Protein AF-A0A1M2V0T8-F1 (afdb_monomer_lite)

Foldseek 3Di:
DADDDPDPVSVVVQCVVFQVFAPLAPQDPVVRDDHHNPQVVQSVVDDSPDPSNDPQFDDDVPDDTGRNRGDGPPDDPPDPDDPPCVVVPDD

Organism: Marinobacter nauticus (NCBI:txid2743)

Sequence (91 aa):
MKYRPSNGTEGAIFQERFCENCAHDDYDLEAGTGKSCDILMRTMLHGVDDPEYPKEWQQEPGEQPRCTAFLSHDAEPMKPKCPNTIDLFEG

Structure (mmCIF, N/CA/C/O backbone):
data_AF-A0A1M2V0T8-F1
#
_entry.id   AF-A0A1M2V0T8-F1
#
loop_
_atom_site.group_PDB
_atom_site.id
_atom_site.type_symbol
_atom_site.label_atom_id
_atom_site.label_alt_id
_atom_site.label_comp_id
_atom_site.label_asym_id
_atom_site.label_entity_id
_atom_site.label_seq_id
_atom_site.pdbx_PDB_ins_code
_atom_site.Cartn_x
_atom_site.Cartn_y
_atom_site.Cartn_z
_atom_site.occupancy
_atom_site.B_iso_or_equiv
_atom_site.auth_seq_id
_atom_site.auth_comp_id
_atom_site.auth_asym_id
_atom_site.auth_atom_id
_atom_site.pdbx_PDB_model_num
ATOM 1 N N . MET A 1 1 ? -5.749 -8.162 11.060 1.00 93.62 1 MET A N 1
ATOM 2 C CA . MET A 1 1 ? -6.770 -8.009 9.970 1.00 93.62 1 MET A CA 1
ATOM 3 C C . MET A 1 1 ? -6.229 -7.177 8.804 1.00 93.62 1 MET A C 1
ATOM 5 O O . MET A 1 1 ? -5.242 -6.489 9.027 1.00 93.62 1 MET A O 1
ATOM 9 N N . LYS A 1 2 ? -6.835 -7.213 7.594 1.00 96.69 2 LYS A N 1
ATOM 10 C CA . LYS A 1 2 ? -6.429 -6.331 6.472 1.00 96.69 2 LYS A CA 1
ATOM 11 C C . LYS A 1 2 ? -6.515 -4.867 6.913 1.00 96.69 2 LYS A C 1
ATOM 13 O O . LYS A 1 2 ? -7.545 -4.447 7.438 1.00 96.69 2 LYS A O 1
ATOM 18 N N . TYR A 1 3 ? -5.439 -4.119 6.718 1.00 97.25 3 TYR A N 1
ATOM 19 C CA . TYR A 1 3 ? -5.337 -2.723 7.116 1.00 97.25 3 TYR A CA 1
ATOM 20 C C . TYR A 1 3 ? -5.655 -1.795 5.944 1.00 97.25 3 TYR A C 1
ATOM 22 O O . TYR A 1 3 ? -5.118 -1.954 4.845 1.00 97.25 3 TYR A O 1
ATOM 30 N N . ARG A 1 4 ? -6.506 -0.801 6.203 1.00 96.81 4 ARG A N 1
ATOM 31 C CA . ARG A 1 4 ? -6.769 0.339 5.324 1.00 96.81 4 ARG A CA 1
ATOM 32 C C . ARG A 1 4 ? -6.604 1.614 6.156 1.00 96.81 4 ARG A C 1
ATOM 34 O O . ARG A 1 4 ? -7.281 1.716 7.178 1.00 96.81 4 ARG A O 1
ATOM 41 N N . PRO A 1 5 ? -5.779 2.581 5.724 1.00 96.94 5 PRO A N 1
ATOM 42 C CA . PRO A 1 5 ? -5.665 3.857 6.416 1.00 96.94 5 PRO A CA 1
ATOM 43 C C . PRO A 1 5 ? -7.012 4.578 6.504 1.00 96.94 5 PRO A C 1
ATOM 45 O O . PRO A 1 5 ? -7.792 4.588 5.546 1.00 96.94 5 PRO A O 1
ATOM 48 N N . SER A 1 6 ? -7.271 5.225 7.635 1.00 95.69 6 SER A N 1
ATOM 49 C CA . SER A 1 6 ? -8.520 5.954 7.885 1.00 95.69 6 SER A CA 1
ATOM 50 C C . SER A 1 6 ? -8.589 7.264 7.098 1.00 95.69 6 SER A C 1
ATOM 52 O O . SER A 1 6 ? -9.672 7.791 6.849 1.00 95.69 6 SER A O 1
ATOM 54 N N . ASN A 1 7 ? -7.431 7.823 6.736 1.00 96.94 7 ASN A N 1
ATOM 55 C CA . ASN A 1 7 ? -7.299 9.061 5.973 1.00 96.94 7 ASN A CA 1
ATOM 56 C C . ASN A 1 7 ? -5.946 9.132 5.239 1.00 96.94 7 ASN A C 1
ATOM 58 O O . ASN A 1 7 ? -5.071 8.285 5.424 1.00 96.94 7 ASN A O 1
ATOM 62 N N . GLY A 1 8 ? -5.780 10.169 4.412 1.00 95.44 8 GLY A N 1
ATOM 63 C CA . GLY A 1 8 ? -4.570 10.369 3.612 1.00 95.44 8 GLY A CA 1
ATOM 64 C C . GLY A 1 8 ? -3.301 10.580 4.442 1.00 95.44 8 GLY A C 1
ATOM 65 O O . GLY A 1 8 ? -2.251 10.078 4.064 1.00 95.44 8 GLY A O 1
ATOM 66 N N . THR A 1 9 ? -3.388 11.258 5.590 1.00 97.62 9 THR A N 1
ATOM 67 C CA . THR A 1 9 ? -2.233 11.482 6.473 1.00 97.62 9 THR A CA 1
ATOM 68 C C . THR A 1 9 ? -1.741 10.178 7.089 1.00 97.62 9 THR A C 1
ATOM 70 O O . THR A 1 9 ? -0.548 9.900 7.061 1.00 97.62 9 THR A O 1
ATOM 73 N N . GLU A 1 10 ? -2.651 9.347 7.596 1.00 97.50 10 GLU A N 1
ATOM 74 C CA . GLU A 1 10 ? -2.312 8.017 8.112 1.00 97.50 10 GLU A CA 1
ATOM 75 C C . GLU A 1 10 ? -1.700 7.136 7.011 1.00 97.50 10 GLU A C 1
ATOM 77 O O . GLU A 1 10 ? -0.706 6.449 7.239 1.00 97.50 10 GLU A O 1
ATOM 82 N N . GLY A 1 11 ? -2.252 7.215 5.794 1.00 97.12 11 GLY A N 1
ATOM 83 C CA . GLY A 1 11 ? -1.727 6.502 4.634 1.00 97.12 11 GLY A CA 1
ATOM 84 C C . GLY A 1 11 ? -0.318 6.945 4.244 1.00 97.12 11 GLY A C 1
ATOM 85 O O . GLY A 1 11 ? 0.512 6.088 3.954 1.00 97.12 11 GLY A O 1
ATOM 86 N N . ALA A 1 12 ? -0.038 8.249 4.279 1.00 97.44 12 ALA A N 1
ATOM 87 C CA . ALA A 1 12 ? 1.289 8.795 4.005 1.00 97.44 12 ALA A CA 1
ATOM 88 C C . ALA A 1 12 ? 2.309 8.337 5.056 1.00 97.44 12 ALA A C 1
ATOM 90 O O . ALA A 1 12 ? 3.347 7.804 4.691 1.00 97.44 12 ALA A O 1
ATOM 91 N N . ILE A 1 13 ? 1.972 8.425 6.348 1.00 97.19 13 ILE A N 1
ATOM 92 C CA . ILE A 1 13 ? 2.845 7.962 7.443 1.00 97.19 13 ILE A CA 1
ATOM 93 C C . ILE A 1 13 ? 3.173 6.469 7.298 1.00 97.19 13 ILE A C 1
ATOM 95 O O . ILE A 1 13 ? 4.302 6.039 7.533 1.00 97.19 13 ILE A O 1
ATOM 99 N N . PHE A 1 14 ? 2.185 5.654 6.918 1.00 97.50 14 PHE A N 1
ATOM 100 C CA . PHE A 1 14 ? 2.410 4.232 6.684 1.00 97.50 14 PHE A CA 1
ATOM 101 C C . PHE A 1 14 ? 3.340 3.988 5.484 1.00 97.50 14 PHE A C 1
ATOM 103 O O . PHE A 1 14 ? 4.245 3.156 5.567 1.00 97.50 14 PHE A O 1
ATOM 110 N N . GLN A 1 15 ? 3.124 4.700 4.376 1.00 97.06 15 GLN A N 1
ATOM 111 C CA . GLN A 1 15 ? 3.936 4.567 3.165 1.00 97.06 15 GLN A CA 1
ATOM 112 C C . GLN A 1 15 ? 5.376 5.046 3.383 1.00 97.06 15 GLN A C 1
ATOM 114 O O . GLN A 1 15 ? 6.289 4.309 3.025 1.00 97.06 15 GLN A O 1
ATOM 119 N N . GLU A 1 16 ? 5.582 6.175 4.061 1.00 95.94 16 GLU A N 1
ATOM 120 C CA . GLU A 1 16 ? 6.902 6.689 4.459 1.00 95.94 16 GLU A CA 1
ATOM 121 C C . GLU A 1 16 ? 7.673 5.654 5.290 1.00 95.94 16 GLU A C 1
ATOM 123 O O . GLU A 1 16 ? 8.832 5.325 5.021 1.00 95.94 16 GLU A O 1
ATOM 128 N N . ARG A 1 17 ? 6.999 5.049 6.274 1.00 95.31 17 ARG A N 1
ATOM 129 C CA . ARG A 1 17 ? 7.616 4.057 7.161 1.00 95.31 17 ARG A CA 1
ATOM 130 C C . ARG A 1 17 ? 7.994 2.751 6.460 1.00 95.31 17 ARG A C 1
ATOM 132 O O . ARG A 1 17 ? 8.924 2.080 6.908 1.00 95.31 17 ARG A O 1
ATOM 139 N N . PHE A 1 18 ? 7.246 2.350 5.435 1.00 96.38 18 PHE A N 1
ATOM 140 C CA . PHE A 1 18 ? 7.397 1.041 4.801 1.00 96.38 18 PHE A CA 1
ATOM 141 C C . PHE A 1 18 ? 7.702 1.148 3.310 1.00 96.38 18 PHE A C 1
ATOM 143 O O . PHE A 1 18 ? 8.793 0.789 2.886 1.00 96.38 18 PHE A O 1
ATOM 150 N N . CYS A 1 19 ? 6.742 1.592 2.504 1.00 95.62 19 CYS A N 1
ATOM 151 C CA . CYS A 1 19 ? 6.809 1.529 1.046 1.00 95.62 19 CYS A CA 1
ATOM 152 C C . CYS A 1 19 ? 7.974 2.331 0.455 1.00 95.62 1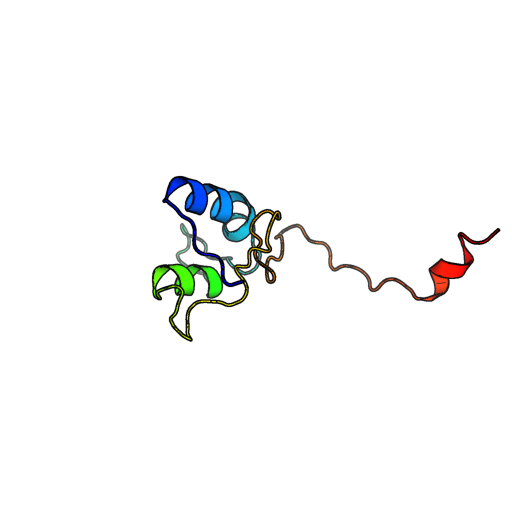9 CYS A C 1
ATOM 154 O O . CYS A 1 19 ? 8.684 1.790 -0.384 1.00 95.62 19 CYS A O 1
ATOM 156 N N . GLU A 1 20 ? 8.220 3.549 0.941 1.00 93.56 20 GLU A N 1
ATOM 157 C CA . GLU A 1 20 ? 9.298 4.422 0.442 1.00 93.56 20 GLU A CA 1
ATOM 158 C C . GLU A 1 20 ? 10.701 3.852 0.686 1.00 93.56 20 GLU A C 1
ATOM 160 O O . GLU A 1 20 ? 11.654 4.210 0.004 1.00 93.56 20 GLU A O 1
ATOM 165 N N . ASN A 1 21 ? 10.829 2.928 1.640 1.00 91.94 21 ASN A N 1
ATOM 166 C CA . ASN A 1 21 ? 12.094 2.301 2.011 1.00 91.94 21 ASN A CA 1
ATOM 167 C C . ASN A 1 21 ? 12.129 0.802 1.671 1.00 91.94 21 ASN A C 1
ATOM 169 O O . ASN A 1 21 ? 13.017 0.082 2.139 1.00 91.94 21 ASN A O 1
ATOM 173 N N . CYS A 1 22 ? 11.173 0.303 0.882 1.00 94.81 22 CYS A N 1
ATOM 174 C CA . CYS A 1 22 ? 11.034 -1.123 0.616 1.00 94.81 22 CYS A CA 1
ATOM 175 C C . CYS A 1 22 ? 11.796 -1.559 -0.637 1.00 94.81 22 CYS A C 1
ATOM 177 O O . CYS A 1 22 ? 11.516 -1.070 -1.719 1.00 94.81 22 CYS A O 1
ATOM 179 N N . ALA A 1 23 ? 12.631 -2.591 -0.524 1.00 93.81 23 ALA A N 1
ATOM 180 C CA . ALA A 1 23 ? 13.368 -3.202 -1.634 1.00 93.81 23 ALA A CA 1
ATOM 181 C C . ALA A 1 23 ? 12.485 -3.847 -2.725 1.00 93.81 23 ALA A C 1
ATOM 183 O O . ALA A 1 23 ? 12.992 -4.341 -3.728 1.00 93.81 23 ALA A O 1
ATOM 184 N N . HIS A 1 24 ? 11.166 -3.907 -2.518 1.00 93.62 24 HIS A N 1
ATOM 185 C CA . HIS A 1 24 ? 10.207 -4.287 -3.557 1.00 93.62 24 HIS A CA 1
ATOM 186 C C . HIS A 1 24 ? 9.833 -3.126 -4.490 1.00 93.62 24 HIS A C 1
ATOM 188 O O . HIS A 1 24 ? 9.154 -3.376 -5.485 1.00 93.62 24 HIS A O 1
ATOM 194 N N . ASP A 1 25 ? 10.234 -1.898 -4.161 1.00 93.56 25 ASP A N 1
ATOM 195 C CA . ASP A 1 25 ? 10.066 -0.702 -4.981 1.00 93.56 25 ASP A CA 1
ATOM 196 C C . ASP A 1 25 ? 11.449 -0.164 -5.379 1.00 93.56 25 ASP A C 1
ATOM 198 O O . ASP A 1 25 ? 12.115 0.509 -4.595 1.00 93.56 25 ASP A O 1
ATOM 202 N N . ASP A 1 26 ? 11.905 -0.526 -6.579 1.00 92.25 26 ASP A N 1
ATOM 203 C CA . ASP A 1 26 ? 13.195 -0.119 -7.155 1.00 92.25 26 ASP A CA 1
ATOM 204 C C . ASP A 1 26 ? 13.012 0.763 -8.403 1.00 92.25 26 ASP A C 1
ATOM 206 O O . ASP A 1 26 ? 13.900 0.857 -9.254 1.00 92.25 26 ASP A O 1
ATOM 210 N N . TYR A 1 27 ? 11.840 1.391 -8.542 1.00 91.94 27 TYR A N 1
ATOM 211 C CA . TYR A 1 27 ? 11.535 2.245 -9.682 1.00 91.94 27 TYR A CA 1
ATOM 212 C C . TYR A 1 27 ? 12.312 3.569 -9.627 1.00 91.94 27 TYR A C 1
ATOM 214 O O . TYR A 1 27 ? 12.122 4.396 -8.737 1.00 91.94 27 TYR A O 1
ATOM 222 N N . 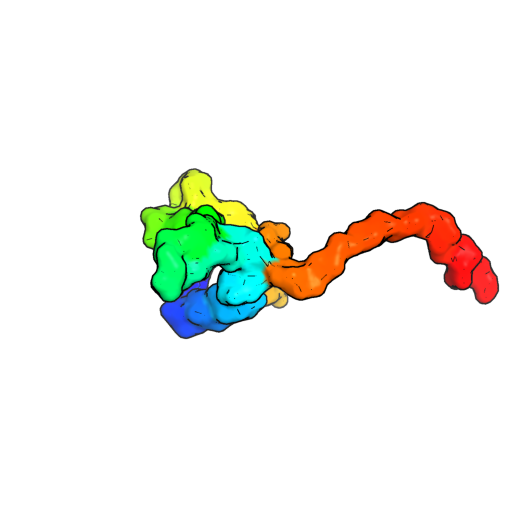ASP A 1 28 ? 13.145 3.800 -10.636 1.00 91.19 28 ASP A N 1
ATOM 223 C CA . ASP A 1 28 ? 13.874 5.044 -10.853 1.00 91.19 28 ASP A CA 1
ATOM 224 C C . ASP A 1 28 ? 13.016 6.014 -11.683 1.00 91.19 28 ASP A C 1
ATOM 226 O O . ASP A 1 28 ? 12.698 5.760 -12.851 1.00 91.19 28 ASP A O 1
ATOM 230 N N . LEU A 1 29 ? 12.645 7.146 -11.075 1.00 89.06 29 LEU A N 1
ATOM 231 C CA . LEU A 1 29 ? 11.834 8.190 -11.705 1.00 89.06 29 LEU A CA 1
ATOM 232 C C . LEU A 1 29 ? 12.573 8.947 -12.818 1.00 89.06 29 LEU A C 1
ATOM 234 O O . LEU A 1 29 ? 11.926 9.383 -13.771 1.00 89.06 29 LEU A O 1
ATOM 238 N N . GLU A 1 30 ? 13.891 9.123 -12.708 1.00 93.00 30 GLU A N 1
ATOM 239 C CA . GLU A 1 30 ? 14.691 9.854 -13.698 1.00 93.00 30 GLU A CA 1
ATOM 240 C C . GLU A 1 30 ? 14.974 8.983 -14.923 1.00 93.00 30 GLU A C 1
ATOM 242 O O . GLU A 1 30 ? 14.840 9.442 -16.061 1.00 93.00 30 GLU A O 1
ATOM 247 N N . ALA A 1 31 ? 15.328 7.716 -14.698 1.00 93.69 31 ALA A N 1
ATOM 248 C CA . ALA A 1 31 ? 15.571 6.752 -15.767 1.00 93.69 31 ALA A CA 1
ATOM 249 C C . ALA A 1 31 ? 14.271 6.191 -16.371 1.00 93.69 31 ALA A C 1
ATOM 251 O O . ALA A 1 31 ? 14.274 5.731 -17.515 1.00 93.69 31 ALA A O 1
ATOM 252 N N . GLY A 1 32 ? 13.162 6.220 -15.623 1.00 93.00 32 GLY A N 1
ATOM 253 C CA . GLY A 1 32 ? 11.886 5.625 -16.025 1.00 93.00 32 GLY A CA 1
ATOM 254 C C . GLY A 1 32 ? 11.941 4.097 -16.103 1.00 93.00 32 GLY A C 1
ATOM 255 O O . GLY A 1 32 ? 11.300 3.492 -16.965 1.00 93.00 32 GLY A O 1
ATOM 256 N N . THR A 1 33 ? 12.755 3.467 -15.254 1.00 94.81 33 THR A N 1
ATOM 257 C CA . THR A 1 33 ? 13.017 2.020 -15.272 1.00 94.81 33 THR A CA 1
ATOM 258 C C . THR A 1 33 ? 12.988 1.434 -13.868 1.00 94.81 33 THR A C 1
ATOM 260 O O . THR A 1 33 ? 13.240 2.145 -12.908 1.00 94.81 33 THR A O 1
ATOM 263 N N . GLY A 1 34 ? 12.750 0.129 -13.752 1.00 92.06 34 GLY A N 1
ATOM 264 C CA . GLY A 1 34 ? 12.645 -0.571 -12.468 1.00 92.06 34 GLY A CA 1
ATOM 265 C C . GLY A 1 34 ? 11.243 -1.133 -12.265 1.00 92.06 34 GLY A C 1
ATOM 266 O O . GLY A 1 34 ? 10.480 -1.287 -13.227 1.00 92.06 34 GLY A O 1
ATOM 267 N N . LYS A 1 35 ? 10.907 -1.480 -11.028 1.00 93.50 35 LYS A N 1
ATOM 268 C CA . LYS A 1 35 ? 9.640 -2.088 -10.627 1.00 93.50 35 LYS A CA 1
ATOM 269 C C . LYS A 1 35 ? 9.090 -1.364 -9.409 1.00 93.50 35 LYS A C 1
ATOM 271 O O . LYS A 1 35 ? 9.772 -1.189 -8.410 1.00 93.50 35 LY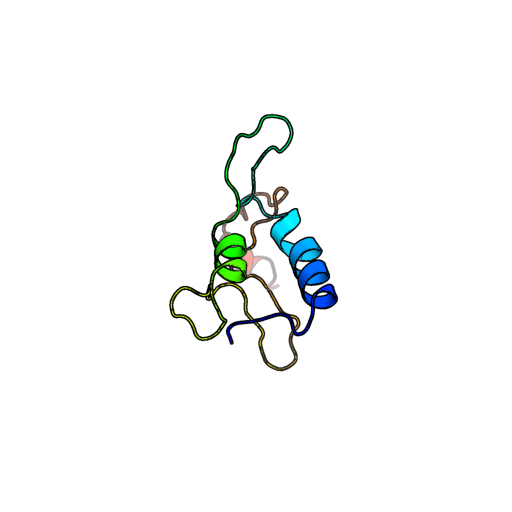S A O 1
ATOM 276 N N . SER A 1 36 ? 7.813 -1.018 -9.480 1.00 94.00 36 SER A N 1
ATOM 277 C CA . SER A 1 36 ? 7.077 -0.547 -8.312 1.00 94.00 36 SER A CA 1
ATOM 278 C C . SER A 1 36 ? 6.593 -1.715 -7.461 1.00 94.00 36 SER A C 1
ATOM 280 O O . SER A 1 36 ? 6.346 -2.817 -7.967 1.00 94.00 36 SER A O 1
ATOM 282 N N . CYS A 1 37 ? 6.386 -1.463 -6.171 1.00 96.56 37 CYS A N 1
ATOM 283 C CA . CYS A 1 37 ? 5.863 -2.473 -5.262 1.00 96.56 37 CYS A CA 1
ATOM 284 C C . CYS A 1 37 ? 4.400 -2.830 -5.603 1.00 96.56 37 CYS A C 1
ATOM 286 O O . CYS A 1 37 ? 3.484 -2.026 -5.415 1.00 96.56 37 CYS A O 1
ATOM 288 N N . ASP A 1 38 ? 4.162 -4.068 -6.053 1.00 97.25 38 ASP A N 1
ATOM 289 C CA . ASP A 1 38 ? 2.823 -4.570 -6.425 1.00 97.25 38 ASP A CA 1
ATOM 290 C C . ASP A 1 38 ? 1.812 -4.470 -5.271 1.00 97.25 38 ASP A C 1
ATOM 292 O O . ASP A 1 38 ? 0.648 -4.119 -5.468 1.00 97.25 38 ASP A O 1
ATOM 296 N N . ILE A 1 39 ? 2.271 -4.701 -4.037 1.00 97.94 39 ILE A N 1
ATOM 297 C CA . ILE A 1 39 ? 1.433 -4.596 -2.838 1.00 97.94 39 ILE A CA 1
ATOM 298 C C . ILE A 1 39 ? 0.891 -3.172 -2.704 1.00 97.94 39 ILE A C 1
ATOM 300 O O . ILE A 1 39 ? -0.315 -3.001 -2.533 1.00 97.94 39 ILE A O 1
ATOM 304 N N . LEU A 1 40 ? 1.755 -2.154 -2.813 1.00 97.12 40 LEU A N 1
ATOM 305 C CA . LEU A 1 40 ? 1.330 -0.755 -2.745 1.00 97.12 40 LEU A CA 1
ATOM 306 C C . LEU A 1 40 ? 0.326 -0.449 -3.861 1.00 97.12 40 LEU A C 1
ATOM 308 O O . LEU A 1 40 ? -0.747 0.090 -3.585 1.00 97.12 40 LEU A O 1
ATOM 312 N N . MET A 1 41 ? 0.621 -0.856 -5.096 1.00 96.50 41 MET A N 1
ATOM 313 C CA . MET A 1 41 ? -0.267 -0.620 -6.239 1.00 96.50 41 MET A CA 1
ATOM 314 C C . MET A 1 41 ? -1.660 -1.215 -6.046 1.00 96.50 41 MET A C 1
ATOM 316 O O . MET A 1 41 ? -2.663 -0.541 -6.293 1.00 96.50 41 MET A O 1
ATOM 320 N N . ARG A 1 42 ? -1.752 -2.428 -5.504 1.00 98.06 42 ARG A N 1
ATOM 321 C CA . ARG A 1 42 ? -3.042 -3.078 -5.246 1.00 98.06 42 ARG A CA 1
ATOM 322 C C . ARG A 1 42 ? -3.867 -2.387 -4.159 1.00 98.06 42 ARG A C 1
ATOM 324 O O . ARG A 1 42 ? -5.092 -2.410 -4.250 1.00 98.06 42 ARG A O 1
ATOM 331 N N . THR A 1 43 ? -3.248 -1.715 -3.183 1.00 96.69 43 THR A N 1
ATOM 332 C CA . THR A 1 43 ? -4.002 -0.886 -2.212 1.00 96.69 43 THR A CA 1
ATOM 333 C C . THR A 1 43 ? -4.635 0.355 -2.836 1.00 96.69 43 THR A C 1
ATOM 335 O O . THR A 1 43 ? -5.634 0.853 -2.321 1.00 96.69 43 THR A O 1
ATOM 338 N N . MET A 1 44 ? -4.064 0.843 -3.942 1.00 94.56 44 MET A N 1
ATOM 339 C CA . MET A 1 44 ? -4.574 1.999 -4.681 1.00 94.56 44 MET A CA 1
ATOM 340 C C . MET A 1 44 ? -5.648 1.597 -5.698 1.00 94.56 44 MET A C 1
ATOM 342 O O . MET A 1 44 ? -6.515 2.405 -6.026 1.00 94.56 44 MET A O 1
ATOM 346 N N . LEU A 1 45 ? -5.590 0.356 -6.192 1.00 97.44 45 LEU A N 1
ATOM 347 C CA . LEU A 1 45 ? -6.500 -0.166 -7.211 1.00 97.44 45 LEU A CA 1
ATOM 348 C C . LEU A 1 45 ? -7.772 -0.800 -6.625 1.00 97.44 45 LEU A C 1
ATOM 350 O O . LEU A 1 45 ? -8.846 -0.661 -7.210 1.00 97.44 45 LEU A O 1
ATOM 354 N N . HIS A 1 46 ? -7.668 -1.477 -5.479 1.00 97.81 46 HIS A N 1
ATOM 355 C CA . HIS A 1 46 ? -8.755 -2.283 -4.917 1.00 97.81 46 HIS A CA 1
ATOM 356 C C . HIS A 1 46 ? -9.295 -1.724 -3.594 1.00 97.81 46 HIS A C 1
ATOM 358 O O . HIS A 1 46 ? -8.590 -1.072 -2.825 1.00 97.81 46 HIS A O 1
ATOM 364 N N . GLY A 1 47 ? -10.563 -2.014 -3.289 1.00 96.88 47 GLY A N 1
ATOM 365 C CA . GLY A 1 47 ? -11.150 -1.747 -1.969 1.00 96.88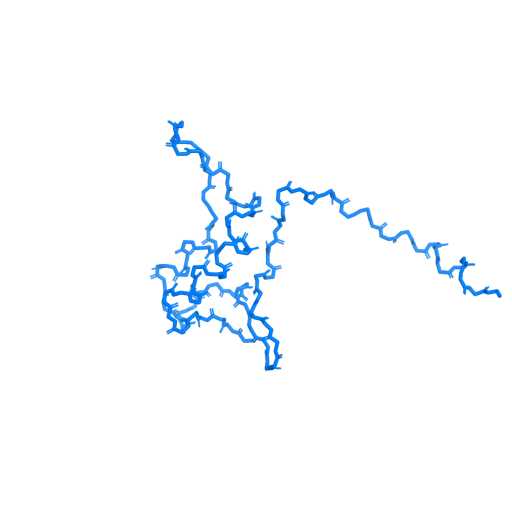 47 GLY A CA 1
ATOM 366 C C . GLY A 1 47 ? -10.773 -2.825 -0.947 1.00 96.88 47 GLY A C 1
ATOM 367 O O . GLY A 1 47 ? -10.531 -3.956 -1.328 1.00 96.88 47 GLY A O 1
ATOM 368 N N . VAL A 1 48 ? -10.765 -2.517 0.356 1.00 96.81 48 VAL A N 1
ATOM 369 C CA . VAL A 1 48 ? -10.282 -3.439 1.419 1.00 96.81 48 VAL A CA 1
ATOM 370 C C . VAL A 1 48 ? -10.951 -4.826 1.438 1.00 96.81 48 VAL A C 1
ATOM 372 O O . VAL A 1 48 ? -10.295 -5.824 1.752 1.00 96.81 48 VAL A O 1
ATOM 375 N N . ASP A 1 49 ? -12.228 -4.901 1.061 1.00 96.25 49 ASP A N 1
ATOM 376 C CA . ASP A 1 49 ? -13.005 -6.147 1.006 1.00 96.25 49 ASP A CA 1
ATOM 377 C C . ASP A 1 49 ? -12.799 -6.935 -0.298 1.00 96.25 49 ASP A C 1
ATOM 379 O O . ASP A 1 49 ? -13.243 -8.078 -0.414 1.00 96.25 49 ASP A O 1
ATOM 383 N N . ASP A 1 50 ? -12.107 -6.351 -1.277 1.00 97.94 50 ASP A N 1
ATOM 384 C CA . ASP A 1 50 ? -11.775 -7.006 -2.535 1.00 97.94 50 ASP A CA 1
ATOM 385 C C . ASP A 1 50 ? -10.792 -8.169 -2.277 1.00 97.94 50 ASP A C 1
ATOM 387 O O . ASP A 1 50 ? -9.825 -8.018 -1.508 1.00 97.94 50 ASP A O 1
ATOM 391 N N . PRO A 1 51 ? -10.997 -9.346 -2.899 1.00 96.75 51 PRO A N 1
ATOM 392 C CA . PRO A 1 51 ? -10.036 -10.446 -2.856 1.00 96.75 51 PRO A CA 1
ATOM 393 C C . PRO A 1 51 ? -8.620 -10.034 -3.276 1.00 96.75 51 PRO A C 1
ATOM 395 O O . PRO A 1 51 ? -7.646 -10.557 -2.726 1.00 96.75 51 PRO A O 1
ATOM 398 N N . GLU A 1 52 ? -8.500 -9.077 -4.197 1.00 97.50 52 GLU A N 1
ATOM 399 C CA . GLU A 1 52 ? -7.233 -8.551 -4.689 1.00 97.50 52 GLU A CA 1
ATOM 400 C C . GLU A 1 52 ? -6.639 -7.446 -3.806 1.00 97.50 52 GLU A C 1
ATOM 402 O O . GLU A 1 52 ? -5.481 -7.085 -4.010 1.00 97.50 52 GLU A O 1
ATOM 407 N N . TYR A 1 53 ? -7.322 -6.966 -2.764 1.00 97.88 53 TYR A N 1
ATOM 408 C CA . TYR A 1 53 ? -6.663 -6.107 -1.777 1.00 97.88 53 TYR A CA 1
ATOM 409 C C . TYR A 1 53 ? -5.621 -6.908 -0.986 1.00 97.88 53 TYR A C 1
ATOM 411 O O . TYR A 1 53 ? -5.959 -7.984 -0.465 1.00 97.88 53 TYR A O 1
ATOM 419 N N . PRO A 1 54 ? -4.377 -6.414 -0.859 1.00 97.50 54 PRO A N 1
ATOM 420 C CA . PRO A 1 54 ? -3.279 -7.185 -0.294 1.00 97.50 54 PRO A CA 1
ATOM 421 C C . PRO A 1 54 ? -3.541 -7.587 1.156 1.00 97.50 54 PRO A C 1
ATOM 423 O O . PRO A 1 54 ? -4.149 -6.863 1.948 1.00 97.50 54 PRO A O 1
ATOM 426 N N . LYS A 1 55 ? -3.056 -8.774 1.514 1.00 97.56 55 LYS A N 1
ATOM 427 C CA . LYS A 1 55 ? -3.171 -9.329 2.872 1.00 97.56 55 LYS A CA 1
ATOM 428 C C . LYS A 1 55 ? -1.997 -8.926 3.762 1.00 97.56 55 LYS A C 1
ATOM 430 O O . LYS A 1 55 ? -2.022 -9.211 4.955 1.00 97.56 55 LYS A O 1
ATOM 435 N N . GLU A 1 56 ? -0.959 -8.344 3.172 1.00 98.31 56 GLU A N 1
ATOM 436 C CA . GLU A 1 56 ? 0.314 -8.003 3.797 1.00 98.31 56 GLU A CA 1
ATOM 437 C C . GLU A 1 56 ? 0.209 -6.728 4.629 1.00 98.31 56 GLU A C 1
ATOM 439 O O . GLU A 1 56 ? 0.894 -6.599 5.640 1.00 98.31 56 GLU A O 1
ATOM 444 N N . TRP A 1 57 ? -0.668 -5.799 4.245 1.00 97.81 57 TRP A N 1
ATOM 445 C CA . TRP A 1 57 ? -1.023 -4.664 5.089 1.00 97.81 57 TRP A CA 1
ATOM 446 C C . TRP A 1 57 ? -1.952 -5.164 6.185 1.00 97.81 57 TRP A C 1
ATOM 448 O O . TRP A 1 57 ? -3.109 -5.505 5.929 1.00 97.81 57 TRP A O 1
ATOM 458 N N . GLN A 1 58 ? -1.429 -5.239 7.406 1.00 97.69 58 GLN A N 1
ATOM 459 C CA . GLN A 1 58 ? -2.124 -5.810 8.548 1.00 97.69 58 GLN A CA 1
ATOM 460 C C . GLN A 1 58 ? -2.134 -4.864 9.738 1.00 97.69 58 GLN A C 1
ATOM 462 O O . GLN A 1 58 ? -1.163 -4.159 9.999 1.00 97.69 58 GLN A O 1
ATOM 467 N N . GLN A 1 59 ? -3.220 -4.910 10.498 1.00 96.31 59 GLN A N 1
ATOM 468 C CA . GLN A 1 59 ? -3.321 -4.286 11.808 1.00 96.31 59 GLN A CA 1
ATOM 469 C C . GLN A 1 59 ? -3.932 -5.284 12.784 1.00 96.31 59 GLN A C 1
ATOM 471 O O . GLN A 1 59 ? -4.971 -5.879 12.491 1.00 96.31 59 GLN A O 1
ATOM 476 N N . GLU A 1 60 ? -3.286 -5.478 13.928 1.00 93.88 60 GLU A N 1
ATOM 477 C CA . GLU A 1 60 ? -3.835 -6.267 15.028 1.00 93.88 60 GLU A CA 1
ATOM 478 C C . GLU A 1 60 ? -4.426 -5.337 16.099 1.00 93.88 60 GLU A C 1
ATOM 480 O O . GLU A 1 60 ? -3.997 -4.183 16.217 1.00 93.88 60 GLU A O 1
ATOM 485 N N . PRO A 1 61 ? -5.437 -5.783 16.868 1.00 93.88 61 PRO A N 1
ATOM 486 C CA . PRO A 1 61 ? -6.046 -4.952 17.901 1.00 93.88 61 PRO A CA 1
ATOM 487 C C . PRO A 1 61 ? -5.010 -4.459 18.921 1.00 93.88 61 PRO A C 1
ATOM 489 O O . PRO A 1 61 ? -4.373 -5.253 19.604 1.00 93.88 61 PRO A O 1
ATOM 492 N N . GLY A 1 62 ? -4.863 -3.137 19.040 1.00 92.06 62 GLY A N 1
ATOM 493 C CA . GLY A 1 62 ? -3.903 -2.510 19.956 1.00 92.06 62 GLY A CA 1
ATOM 494 C C . GLY A 1 62 ? -2.470 -2.405 19.423 1.00 92.06 62 GLY A C 1
ATOM 495 O O . GLY A 1 62 ? -1.618 -1.839 20.106 1.00 92.06 62 GLY A O 1
ATOM 496 N N . GLU A 1 63 ? -2.200 -2.885 18.208 1.00 94.25 63 GLU A N 1
ATOM 497 C CA . GLU A 1 63 ? -0.899 -2.759 17.554 1.00 94.25 63 GLU A CA 1
ATOM 498 C C . GLU A 1 63 ? -0.904 -1.675 16.470 1.00 94.25 63 GLU A C 1
ATOM 500 O O . GLU A 1 63 ? -1.938 -1.307 15.900 1.00 94.25 63 GLU A O 1
ATOM 505 N N . GLN A 1 64 ? 0.289 -1.158 16.167 1.00 94.81 64 GLN A N 1
ATOM 506 C CA . GLN A 1 64 ? 0.474 -0.289 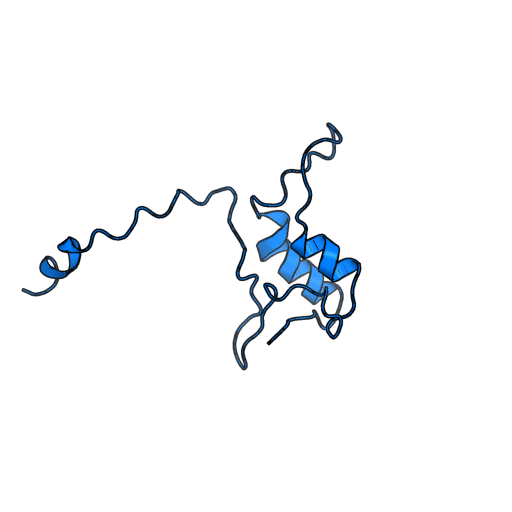15.010 1.00 94.81 64 GLN A CA 1
ATOM 507 C C . GLN A 1 64 ? 0.341 -1.111 13.720 1.00 94.81 64 GLN A C 1
ATOM 509 O O . GLN A 1 64 ? 0.788 -2.262 13.681 1.00 94.81 64 GLN A O 1
ATOM 514 N N . PRO A 1 65 ? -0.240 -0.540 12.653 1.00 97.38 65 PRO A N 1
ATOM 515 C CA . PRO A 1 65 ? -0.320 -1.221 11.373 1.00 97.38 65 PRO A CA 1
ATOM 516 C C . PRO A 1 65 ? 1.084 -1.512 10.826 1.00 97.38 65 PRO A C 1
ATOM 518 O O . PRO A 1 65 ? 2.022 -0.731 11.010 1.00 97.38 65 PRO A O 1
ATOM 521 N N . ARG A 1 66 ? 1.226 -2.641 10.129 1.00 97.38 66 ARG A N 1
ATOM 522 C CA . ARG A 1 66 ? 2.491 -3.096 9.538 1.00 97.38 66 ARG A CA 1
ATOM 523 C C . ARG A 1 66 ? 2.290 -3.707 8.157 1.00 97.38 66 ARG A C 1
ATOM 525 O O . ARG A 1 66 ? 1.249 -4.296 7.878 1.00 97.38 66 ARG A O 1
ATOM 532 N N . CYS A 1 67 ? 3.322 -3.630 7.321 1.00 97.81 67 CYS A N 1
ATOM 533 C CA . CYS A 1 67 ? 3.424 -4.441 6.112 1.00 97.81 67 CYS A CA 1
ATOM 534 C C . CYS A 1 67 ? 4.236 -5.707 6.422 1.00 97.81 67 CYS A C 1
ATOM 536 O O . CYS A 1 67 ? 5.418 -5.626 6.751 1.00 97.81 67 CYS A O 1
ATOM 538 N N . THR A 1 68 ? 3.627 -6.890 6.331 1.00 96.94 68 THR A N 1
ATOM 539 C CA . THR A 1 68 ? 4.301 -8.163 6.654 1.00 96.94 68 THR A CA 1
ATOM 540 C C . THR A 1 68 ? 5.311 -8.615 5.604 1.00 96.94 68 THR A C 1
ATOM 542 O O . THR A 1 68 ? 6.072 -9.539 5.865 1.00 96.94 68 THR A O 1
ATOM 545 N N . ALA A 1 69 ? 5.288 -7.997 4.424 1.00 96.94 69 ALA A N 1
ATOM 546 C CA . ALA A 1 69 ? 6.231 -8.234 3.335 1.00 96.94 69 ALA A CA 1
ATOM 547 C C . ALA A 1 69 ? 7.262 -7.103 3.199 1.00 96.94 69 ALA A C 1
ATOM 549 O O . ALA A 1 69 ? 7.978 -7.043 2.208 1.00 96.94 69 ALA A O 1
ATOM 550 N N . PHE A 1 70 ? 7.331 -6.184 4.168 1.00 96.50 70 PHE A N 1
ATOM 551 C CA . PHE A 1 70 ? 8.345 -5.141 4.148 1.00 96.50 70 PHE A CA 1
ATOM 552 C C . PHE A 1 70 ? 9.747 -5.751 4.225 1.00 96.50 70 PHE A C 1
ATOM 554 O O . PHE A 1 70 ? 10.079 -6.471 5.168 1.00 96.50 70 PHE A O 1
ATOM 561 N N . LEU A 1 71 ? 10.568 -5.400 3.242 1.00 94.50 71 LEU A N 1
ATOM 562 C CA . LEU A 1 71 ? 11.994 -5.672 3.199 1.00 94.50 71 LEU A CA 1
ATOM 563 C C . LEU A 1 71 ? 12.708 -4.331 3.051 1.00 94.50 71 LEU A C 1
ATOM 565 O O . LEU A 1 71 ? 12.509 -3.666 2.040 1.00 94.50 71 LEU A O 1
ATOM 569 N N . SER A 1 72 ? 13.492 -3.924 4.051 1.00 91.50 72 SER A N 1
ATOM 570 C CA . SER A 1 72 ? 14.284 -2.689 3.968 1.00 91.50 72 SER A CA 1
ATOM 571 C C . SER A 1 72 ? 15.373 -2.825 2.904 1.00 91.50 72 SER A C 1
ATOM 573 O O . SER A 1 72 ? 15.993 -3.886 2.811 1.00 91.50 72 SER A O 1
ATOM 575 N N . HIS A 1 73 ? 15.646 -1.752 2.158 1.00 81.31 73 HIS A N 1
ATOM 576 C CA . HIS A 1 73 ? 16.814 -1.665 1.269 1.00 81.31 73 HIS A CA 1
ATOM 577 C C . HIS A 1 73 ? 18.138 -1.959 1.993 1.00 81.31 73 HIS A C 1
ATOM 579 O O . HIS A 1 73 ? 19.034 -2.567 1.413 1.00 81.31 73 HIS A O 1
ATOM 585 N N . ASP A 1 74 ? 18.225 -1.603 3.276 1.00 76.44 74 ASP A N 1
ATOM 586 C CA . ASP A 1 74 ? 19.428 -1.777 4.099 1.00 76.44 74 ASP A CA 1
ATOM 587 C C . ASP A 1 74 ? 19.451 -3.103 4.876 1.00 76.44 74 ASP A C 1
ATOM 589 O O . ASP A 1 74 ? 20.339 -3.335 5.701 1.00 76.44 74 ASP A O 1
ATOM 593 N N . ALA A 1 75 ? 18.452 -3.973 4.692 1.00 63.94 75 ALA A N 1
ATOM 594 C CA . ALA A 1 75 ? 18.419 -5.240 5.408 1.00 63.94 75 ALA A CA 1
ATOM 595 C C . ALA A 1 75 ? 19.544 -6.158 4.907 1.00 63.94 75 ALA A C 1
ATOM 597 O O . ALA A 1 75 ? 19.423 -6.799 3.863 1.00 63.94 75 ALA A O 1
ATOM 598 N N . GLU A 1 76 ? 20.620 -6.289 5.690 1.00 58.03 76 GLU A N 1
ATOM 599 C CA . GLU A 1 76 ? 21.529 -7.423 5.532 1.00 58.03 76 GLU A CA 1
ATOM 600 C C . GLU A 1 76 ? 20.715 -8.725 5.636 1.00 58.03 76 GLU A C 1
ATOM 602 O O . GLU A 1 76 ? 19.836 -8.828 6.504 1.00 58.03 76 GLU A O 1
ATOM 607 N N . PRO A 1 77 ? 20.979 -9.740 4.789 1.00 55.72 77 PRO A N 1
ATOM 608 C CA . PRO A 1 77 ? 20.276 -11.008 4.884 1.00 55.72 77 PRO A CA 1
ATOM 609 C C . PRO A 1 77 ? 20.453 -11.546 6.303 1.00 55.72 77 PRO A C 1
ATOM 611 O O . PRO A 1 77 ? 21.579 -11.810 6.733 1.00 55.72 77 PRO A O 1
ATOM 614 N N . MET A 1 78 ? 19.345 -11.682 7.044 1.00 53.94 78 MET A N 1
ATOM 615 C CA . MET A 1 78 ? 19.360 -12.286 8.374 1.00 53.94 78 MET A CA 1
ATOM 616 C C . MET A 1 78 ? 20.037 -13.646 8.244 1.00 53.94 78 MET A C 1
ATOM 618 O O . MET A 1 78 ? 19.457 -14.590 7.702 1.00 53.94 78 MET A O 1
ATOM 622 N N . LYS A 1 79 ? 21.281 -13.748 8.726 1.00 54.72 79 LYS A N 1
ATOM 623 C CA . LYS A 1 79 ? 21.953 -15.037 8.836 1.00 54.72 79 LYS A CA 1
ATOM 624 C C . LYS A 1 79 ? 21.015 -15.937 9.642 1.00 54.72 79 LYS A C 1
ATOM 626 O O . LYS A 1 79 ? 20.561 -15.505 10.708 1.00 54.72 79 LYS A O 1
ATOM 631 N N . PRO A 1 80 ? 20.677 -17.142 9.151 1.00 67.00 80 PRO A N 1
ATOM 632 C CA . PRO A 1 80 ? 19.850 -18.057 9.918 1.00 67.00 80 PRO A CA 1
ATOM 633 C C . PRO A 1 80 ? 20.486 -18.215 11.298 1.00 67.00 80 PRO A C 1
ATOM 635 O O . PRO A 1 80 ? 21.694 -18.437 11.400 1.00 67.00 80 PRO A O 1
ATOM 638 N N . LYS A 1 81 ? 19.690 -18.020 12.357 1.00 59.53 81 LYS A N 1
ATOM 639 C CA . LYS A 1 81 ? 20.162 -18.185 13.734 1.00 59.53 81 LYS A CA 1
ATOM 640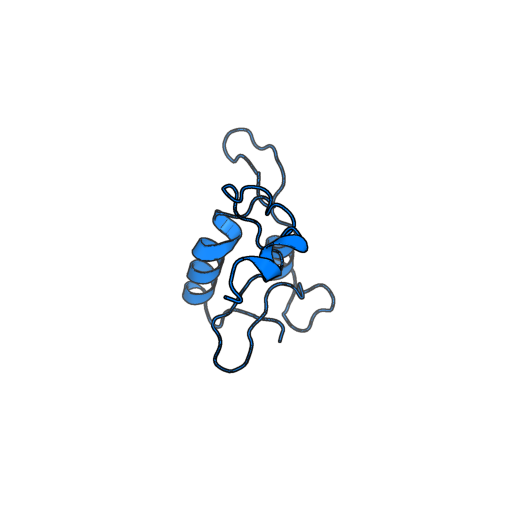 C C . LYS A 1 81 ? 20.723 -19.600 13.851 1.00 59.53 81 LYS A C 1
ATOM 642 O O . LYS A 1 81 ? 19.976 -20.567 13.723 1.00 59.53 81 LYS A O 1
ATOM 647 N N . CYS A 1 82 ? 22.039 -19.718 14.018 1.00 66.31 82 CYS A N 1
ATOM 648 C CA . CYS A 1 82 ? 22.690 -21.007 14.185 1.00 66.31 82 CYS A CA 1
ATOM 649 C C . CYS A 1 82 ? 22.070 -21.709 15.407 1.00 66.31 82 CYS A C 1
ATOM 651 O O . CYS A 1 82 ? 22.067 -21.118 16.485 1.00 66.31 82 CYS A O 1
ATOM 653 N N . PRO A 1 83 ? 21.576 -22.952 15.286 1.00 63.41 83 PRO A N 1
ATOM 654 C CA . PRO A 1 83 ? 20.914 -23.644 16.395 1.00 63.41 83 PRO A CA 1
ATOM 655 C C . PRO A 1 83 ? 21.831 -23.896 17.608 1.00 63.41 83 PRO A C 1
ATOM 657 O O . PRO A 1 83 ? 21.337 -24.127 18.704 1.00 63.41 83 PRO A O 1
ATOM 660 N N . ASN A 1 84 ? 23.153 -23.781 17.443 1.00 62.09 84 ASN A N 1
ATOM 661 C CA . ASN A 1 84 ? 24.151 -24.049 18.483 1.00 62.09 84 ASN A CA 1
ATOM 662 C C . ASN A 1 84 ? 24.448 -22.861 19.424 1.00 62.09 84 ASN A C 1
ATOM 664 O O . ASN A 1 84 ? 25.362 -22.957 20.235 1.00 62.09 84 ASN A O 1
ATOM 668 N N . THR A 1 85 ? 23.750 -21.720 19.325 1.00 61.84 85 THR A N 1
ATOM 669 C CA . THR A 1 85 ? 23.980 -20.578 20.243 1.00 61.84 85 THR A CA 1
ATOM 670 C C . THR A 1 85 ? 23.116 -20.611 21.507 1.00 61.84 85 THR A C 1
ATOM 672 O O . THR A 1 85 ? 23.261 -19.726 22.344 1.00 61.84 85 THR A O 1
ATOM 675 N N . ILE A 1 86 ? 22.216 -21.595 21.652 1.00 61.44 86 ILE A N 1
ATOM 676 C CA . ILE A 1 86 ? 21.423 -21.795 22.881 1.00 61.44 86 ILE A CA 1
ATOM 677 C C . ILE A 1 86 ? 22.330 -22.168 24.066 1.00 61.44 86 ILE A C 1
ATOM 679 O O . ILE A 1 86 ? 22.134 -21.648 25.158 1.00 61.44 86 ILE A O 1
ATOM 683 N N . ASP A 1 87 ? 23.389 -22.945 23.826 1.00 58.84 87 ASP A N 1
ATOM 684 C CA . ASP A 1 87 ? 24.312 -23.411 24.871 1.00 58.84 87 ASP A CA 1
ATOM 685 C C . ASP A 1 87 ? 25.267 -22.326 25.418 1.00 58.84 87 ASP A C 1
ATOM 687 O O . ASP A 1 87 ? 26.054 -22.604 26.318 1.00 58.84 87 ASP A O 1
ATOM 691 N N . LEU A 1 88 ? 25.245 -21.087 24.898 1.00 61.69 88 LEU A N 1
ATOM 692 C CA . LEU A 1 88 ? 26.124 -20.001 25.377 1.00 61.69 88 LEU A CA 1
ATOM 693 C C . LEU A 1 88 ? 25.522 -19.131 26.493 1.00 61.69 88 LEU A C 1
ATOM 695 O O . LEU A 1 88 ? 26.224 -18.265 27.013 1.00 61.69 88 LEU A O 1
ATOM 699 N N . PHE A 1 89 ? 24.250 -19.330 26.848 1.00 67.00 89 PHE A N 1
ATOM 700 C CA . PHE A 1 89 ? 23.545 -18.498 27.835 1.00 67.00 89 PHE A CA 1
ATOM 701 C C . PHE A 1 89 ? 22.926 -19.290 28.997 1.00 67.00 89 PHE A C 1
ATOM 703 O O . PHE A 1 89 ? 22.301 -18.686 29.866 1.00 67.00 89 PHE A O 1
ATOM 710 N N . GLU A 1 90 ? 23.132 -20.608 29.050 1.00 58.62 90 GLU A N 1
ATOM 711 C CA . GLU A 1 90 ? 22.855 -21.421 30.237 1.00 58.62 90 GLU A CA 1
ATOM 712 C C . GLU A 1 90 ? 24.180 -21.822 30.899 1.00 58.62 90 GLU A C 1
ATOM 714 O O . GLU A 1 90 ? 24.839 -22.785 30.507 1.00 58.62 90 GLU A O 1
ATOM 719 N N . GLY A 1 91 ? 24.575 -21.027 31.896 1.00 53.47 91 GLY A N 1
ATOM 720 C CA . GLY A 1 91 ? 25.714 -21.247 32.786 1.00 53.47 91 GLY A CA 1
ATOM 721 C C . GLY A 1 91 ? 25.619 -20.346 34.004 1.00 53.47 91 GLY A C 1
ATOM 722 O O . GLY A 1 91 ? 25.791 -19.121 33.823 1.00 53.47 91 GLY A O 1
#

Secondary structure (DSSP, 8-state):
-B---SSHHHHHHHHHHTGGGBTT---BTTTTBS---HHHHHHHHS-TTSTTS-SSEE--TTSPPEETT--BTT--------GGGGGGS--

InterPro domains:
  IPR059314 Domain of unknown function DUF8270 [PF26802] (6-64)

pLDDT: mean 88.7, std 14.02, range [53.47, 98.31]

Radius of gyration: 17.19 Å; chains: 1; bounding box: 39×36×49 Å